Protein AF-A0A1V6NCQ8-F1 (afdb_monomer_lite)

Organism: Penicillium polonicum (NCBI:txid60169)

Sequence (179 aa):
MLSSLLRSLPQLGRRWKPLNFSNPNFVRIPEWHKIEEETLPDYIPSQYYPTRIAEVIKERYQVIVLAVVLYRLFLALDYLHTECYIAHTDIKADNIIFGIKDDSVFTDFEEYELQKPVLRKEVDADGRTIYISQELKIPKQVSSPILYDFGSAIHSDQYHSVFIQPQIYRVPEVILGVP

InterPro domains:
  IPR000719 Protein kinase domain [PS50011] (1-179)
  IPR008271 Serine/threonine-protein kinase, active site [PS00108] (86-98)
  IPR011009 Protein kinase-like domain superfamily [SSF56112] (22-178)
  IPR051175 Dual specificity CLK kinases [PTHR45646] (66-178)

Foldseek 3Di:
DPPVVVVPDDPPDDQDDFDDPPDPPDDDDDPPDDDPQSPDPPDDPVVDDPDDQRDDPPSHDRNVLVVLQVVQVVVVQCCCVPVVQKDLLEDDPVQKDWAAPACVQVVVVVVCCVVPNADWDQDDPVRDIDGDDDDTDDHPDTHRIDGDDSVVMDHNPDDDLDQTYDPVPGDVCSVVVHD

Radius of gyration: 22.54 Å; chains: 1; bounding box: 43×49×59 Å

Secondary structure (DSSP, 8-state):
--SSTTTTSPP----PPPP------PPPPPTTS--GGGGSTT--GGGS----TT-EETTTEEHHHHHHHHHHHHHHHHHHHHTS-EE----SGGGEEEEE--THHHHHHHHHHHHSPPPEEE-STT--EEEPP-PPPPPS-EEEEEE--GGG-EETT----S--S-GGG--HHHHHT--

Structure (mmCIF, N/CA/C/O backbone):
data_AF-A0A1V6NCQ8-F1
#
_entry.id   AF-A0A1V6NCQ8-F1
#
loop_
_atom_site.group_PDB
_atom_site.id
_atom_site.type_symbol
_atom_site.label_atom_id
_atom_site.label_alt_id
_atom_site.label_comp_id
_atom_site.label_asym_id
_atom_site.label_entity_id
_atom_site.label_seq_id
_atom_site.pdbx_PDB_ins_code
_atom_site.Cartn_x
_atom_site.Cartn_y
_atom_site.Cartn_z
_atom_site.occupancy
_atom_site.B_iso_or_equiv
_atom_site.auth_seq_id
_atom_site.auth_comp_id
_atom_site.auth_asym_id
_atom_site.auth_atom_id
_atom_site.pdbx_PDB_model_num
ATOM 1 N N . MET A 1 1 ? 11.321 -5.932 30.696 1.00 40.22 1 MET A N 1
ATOM 2 C CA . MET A 1 1 ? 11.123 -7.348 30.307 1.00 40.22 1 MET A CA 1
ATOM 3 C C . MET A 1 1 ? 9.654 -7.753 30.093 1.00 40.22 1 MET A C 1
ATOM 5 O O . MET A 1 1 ? 9.426 -8.877 29.683 1.00 40.22 1 MET A O 1
ATOM 9 N N . LEU A 1 2 ? 8.662 -6.864 30.276 1.00 28.03 2 LEU A N 1
ATOM 10 C CA . LEU A 1 2 ? 7.232 -7.176 30.066 1.00 28.03 2 LEU A CA 1
ATOM 11 C C . LEU A 1 2 ? 6.676 -6.777 28.679 1.00 28.03 2 LEU A C 1
ATOM 13 O O . LEU A 1 2 ? 5.537 -7.096 28.367 1.00 28.03 2 LEU A O 1
ATOM 17 N N . SER A 1 3 ? 7.464 -6.121 27.820 1.00 31.88 3 SER A N 1
ATOM 18 C CA . SER A 1 3 ? 7.023 -5.650 26.494 1.00 31.88 3 SER A CA 1
ATOM 19 C C . SER A 1 3 ? 7.054 -6.717 25.387 1.00 31.88 3 SER A C 1
ATOM 21 O O . SER A 1 3 ? 6.561 -6.470 24.286 1.00 31.88 3 SER A O 1
ATOM 23 N N . SER A 1 4 ? 7.624 -7.899 25.646 1.00 35.97 4 SER A N 1
ATOM 24 C CA . SER A 1 4 ? 7.693 -9.007 24.679 1.00 35.97 4 SER A CA 1
ATOM 25 C C . SER A 1 4 ? 6.508 -9.976 24.769 1.00 35.97 4 SER A C 1
ATOM 27 O O . SER A 1 4 ? 6.188 -10.625 23.778 1.00 35.97 4 SER A O 1
ATOM 29 N N . LEU A 1 5 ? 5.823 -10.044 25.916 1.00 34.59 5 LEU A N 1
ATOM 30 C CA . LEU A 1 5 ? 4.759 -11.024 26.183 1.00 34.59 5 LEU A CA 1
ATOM 31 C C . LEU A 1 5 ? 3.410 -10.689 25.526 1.00 34.59 5 LEU A C 1
ATOM 33 O O . LEU A 1 5 ? 2.569 -11.569 25.386 1.00 34.59 5 LEU A O 1
ATOM 37 N N . LEU A 1 6 ? 3.205 -9.448 25.074 1.00 34.81 6 LEU A N 1
ATOM 38 C CA . LEU A 1 6 ? 1.967 -9.042 24.393 1.00 34.81 6 LEU A CA 1
ATOM 39 C C . LEU A 1 6 ? 2.023 -9.208 22.865 1.00 34.81 6 LEU A C 1
ATOM 41 O O . LEU A 1 6 ? 0.985 -9.172 22.216 1.00 34.81 6 LEU A O 1
ATOM 45 N N . ARG A 1 7 ? 3.200 -9.477 22.275 1.00 40.06 7 ARG A N 1
ATOM 46 C CA . ARG A 1 7 ? 3.313 -9.792 20.832 1.00 40.06 7 ARG A CA 1
ATOM 47 C C . ARG A 1 7 ? 2.983 -11.248 20.495 1.00 40.06 7 ARG A C 1
ATOM 49 O O . ARG A 1 7 ? 2.919 -11.584 19.317 1.00 40.06 7 ARG A O 1
ATOM 56 N N . SER A 1 8 ? 2.811 -12.111 21.499 1.00 35.81 8 SER A N 1
ATOM 57 C CA . SER A 1 8 ? 2.560 -13.547 21.314 1.00 35.81 8 SER A CA 1
ATOM 58 C C . SER A 1 8 ? 1.097 -13.956 21.486 1.00 35.8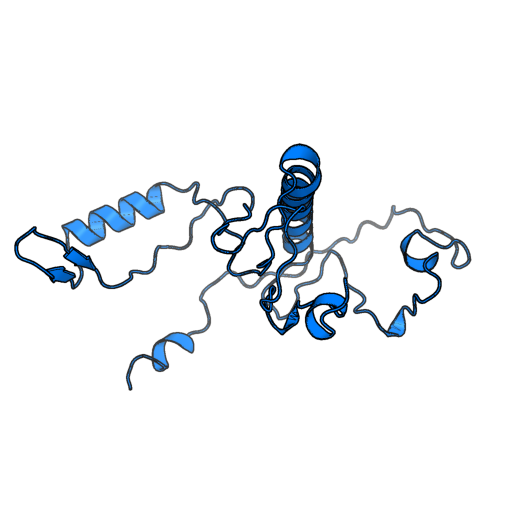1 8 SER A C 1
ATOM 60 O O . SER A 1 8 ? 0.800 -15.148 21.445 1.00 35.81 8 SER A O 1
ATOM 62 N N . LEU A 1 9 ? 0.175 -13.009 21.677 1.00 33.59 9 LEU A N 1
ATOM 63 C CA . LEU A 1 9 ? -1.246 -13.328 21.594 1.00 33.59 9 LEU A CA 1
ATOM 64 C C . LEU A 1 9 ? -1.602 -13.552 20.117 1.00 33.59 9 LEU A C 1
ATOM 66 O O . LEU A 1 9 ? -1.278 -12.698 19.286 1.00 33.59 9 LEU A O 1
ATOM 70 N N . PRO A 1 10 ? -2.238 -14.682 19.752 1.00 40.09 10 PRO A N 1
ATOM 71 C CA . PRO A 1 10 ? -2.762 -14.840 18.407 1.00 40.09 10 PRO A CA 1
ATOM 72 C C . PRO A 1 10 ? -3.736 -13.688 18.186 1.00 40.09 10 PRO A C 1
ATOM 74 O O . PRO A 1 10 ? -4.684 -13.524 18.956 1.00 40.09 10 PRO A O 1
ATOM 77 N N . GLN A 1 11 ? -3.461 -12.856 17.178 1.00 50.59 11 GLN A N 1
ATOM 78 C CA . GLN A 1 11 ? -4.374 -11.795 16.789 1.00 50.59 11 GLN A CA 1
ATOM 79 C C . GLN A 1 11 ? -5.753 -12.430 16.639 1.00 50.59 11 GLN A C 1
ATOM 81 O O . GLN A 1 11 ? -5.946 -13.317 15.806 1.00 50.59 11 GLN A O 1
ATOM 86 N N . LEU A 1 12 ? -6.700 -11.991 17.464 1.00 42.88 12 LEU A N 1
ATOM 87 C CA . LEU A 1 12 ? -8.108 -12.383 17.422 1.00 42.88 12 LEU A CA 1
ATOM 88 C C . LEU A 1 12 ? -8.782 -11.728 16.197 1.00 42.88 12 LEU A C 1
ATOM 90 O O . LEU A 1 12 ? -9.866 -11.162 16.267 1.00 42.88 12 LEU A O 1
ATOM 94 N N . GLY A 1 13 ? -8.084 -11.749 15.062 1.00 51.81 13 GLY A N 1
ATOM 95 C CA . GLY A 1 13 ? -8.548 -11.317 13.763 1.00 51.81 13 GLY A CA 1
ATOM 96 C C . GLY A 1 13 ? -9.271 -12.463 13.072 1.00 51.81 13 GLY A C 1
ATOM 97 O O . GLY A 1 13 ? -8.993 -13.643 13.299 1.00 51.81 13 GLY A O 1
ATOM 98 N N . ARG A 1 14 ? -10.224 -12.116 12.204 1.00 55.59 14 ARG A N 1
ATOM 99 C CA . ARG A 1 14 ? -10.866 -13.076 11.301 1.00 55.59 14 ARG A CA 1
ATOM 100 C C . ARG A 1 14 ? -9.791 -13.929 10.616 1.00 55.59 14 ARG A C 1
ATOM 102 O O . ARG A 1 14 ? -8.985 -13.397 9.859 1.00 55.59 14 ARG A O 1
ATOM 109 N N . ARG A 1 15 ? -9.816 -15.253 10.816 1.00 63.31 15 ARG A N 1
ATOM 110 C CA . ARG A 1 15 ? -9.104 -16.176 9.919 1.00 63.31 15 ARG A CA 1
ATOM 111 C C . ARG A 1 15 ? -9.725 -16.039 8.536 1.00 63.31 15 ARG A C 1
ATOM 113 O O . ARG A 1 15 ? -10.887 -16.407 8.343 1.00 63.31 15 ARG A O 1
ATOM 120 N N . TRP A 1 16 ? -8.961 -15.502 7.592 1.00 65.94 16 TRP A N 1
ATOM 121 C CA . TRP A 1 16 ? -9.355 -15.478 6.191 1.00 65.94 16 TRP A CA 1
ATOM 122 C C . TRP A 1 16 ? -9.517 -16.919 5.711 1.00 65.94 16 TRP A C 1
ATOM 124 O O . TRP A 1 16 ? -8.603 -17.736 5.825 1.00 65.94 16 TRP A O 1
ATOM 134 N N . LYS A 1 17 ? -10.710 -17.248 5.216 1.00 76.31 17 LYS A N 1
ATOM 135 C CA . LYS A 1 17 ? -10.957 -18.521 4.539 1.00 76.31 17 LYS A CA 1
ATOM 136 C C . LYS A 1 17 ? -10.650 -18.321 3.053 1.00 76.31 17 LYS A C 1
ATOM 138 O O . LYS A 1 17 ? -11.075 -17.294 2.519 1.00 76.31 17 LYS A O 1
ATOM 143 N N . PRO A 1 18 ? -9.955 -19.261 2.385 1.00 77.00 18 PRO A N 1
ATOM 144 C CA . PRO A 1 18 ? -9.783 -19.209 0.938 1.00 77.00 18 PRO A CA 1
ATOM 145 C C . PRO A 1 18 ? -11.132 -19.024 0.242 1.00 77.00 18 PRO A C 1
ATOM 147 O O . PRO A 1 18 ? -12.116 -19.673 0.612 1.00 77.00 18 PRO A O 1
ATOM 150 N N . LEU A 1 19 ? -11.191 -18.130 -0.746 1.00 77.75 19 LEU A N 1
ATOM 151 C CA . LEU A 1 19 ? -12.400 -17.994 -1.556 1.00 77.75 19 LEU A CA 1
ATOM 152 C C . LEU A 1 19 ? -12.527 -19.190 -2.488 1.00 77.75 19 LEU A C 1
ATOM 154 O O . LEU A 1 19 ? -11.536 -19.748 -2.943 1.00 77.75 19 LEU A O 1
ATOM 158 N N . ASN A 1 20 ? -13.758 -19.571 -2.806 1.00 79.38 20 ASN A N 1
ATOM 159 C CA . ASN A 1 20 ? -13.999 -20.607 -3.794 1.00 79.38 20 ASN A CA 1
ATOM 160 C C . ASN A 1 20 ? -14.414 -19.978 -5.131 1.00 79.38 20 ASN A C 1
ATOM 162 O O . ASN A 1 20 ? -15.564 -19.579 -5.297 1.00 79.38 20 ASN A O 1
ATOM 166 N N . PHE A 1 21 ? -13.492 -19.920 -6.094 1.00 72.56 21 PHE A N 1
ATOM 167 C CA . PHE A 1 21 ? -13.777 -19.505 -7.472 1.00 72.56 21 PHE A CA 1
ATOM 168 C C . PHE A 1 21 ? -14.064 -20.728 -8.357 1.00 72.56 21 PHE A C 1
ATOM 170 O O . PHE A 1 21 ? -13.319 -21.034 -9.280 1.00 72.56 21 PHE A O 1
ATOM 177 N N . SER A 1 22 ? -15.150 -21.449 -8.068 1.00 72.69 22 SER A N 1
ATOM 178 C CA . SER A 1 22 ? -15.554 -22.668 -8.797 1.00 72.69 22 SER A CA 1
ATOM 179 C C . SER A 1 22 ? -16.253 -22.409 -10.140 1.00 72.69 22 SER A C 1
ATOM 181 O O . SER A 1 22 ? -16.948 -23.294 -10.623 1.00 72.69 22 SER A O 1
ATOM 183 N N . ASN A 1 23 ? -16.140 -21.225 -10.752 1.00 78.44 23 ASN A N 1
ATOM 184 C CA . ASN A 1 23 ? -16.839 -20.959 -12.013 1.00 78.44 23 ASN A CA 1
ATOM 185 C C . ASN A 1 23 ? -16.183 -21.763 -13.154 1.00 78.44 23 ASN A C 1
ATOM 187 O O . ASN A 1 23 ? -15.054 -21.440 -13.516 1.00 78.44 23 ASN A O 1
ATOM 191 N N . PRO A 1 24 ? -16.847 -22.780 -13.740 1.00 79.50 24 PRO A N 1
ATOM 192 C CA . PRO A 1 24 ? -16.253 -23.584 -14.805 1.00 79.50 24 PRO A CA 1
ATOM 193 C C . PRO A 1 24 ? -16.279 -22.875 -16.170 1.00 79.50 24 PRO A C 1
ATOM 195 O O . PRO A 1 24 ? -15.602 -23.319 -17.093 1.00 79.50 24 PRO A O 1
ATOM 198 N N . ASN A 1 25 ? -17.028 -21.774 -16.303 1.00 86.62 25 ASN A N 1
ATOM 199 C CA . ASN A 1 25 ? -17.250 -21.049 -17.556 1.00 86.62 25 ASN A CA 1
ATOM 200 C C . ASN A 1 25 ? -16.144 -20.019 -17.842 1.00 86.62 25 ASN A C 1
ATOM 202 O O . ASN A 1 25 ? -16.434 -18.865 -18.157 1.00 86.62 25 ASN A O 1
ATOM 206 N N . PHE A 1 26 ? -14.877 -20.407 -17.703 1.00 84.00 26 PHE A N 1
ATOM 207 C CA . PHE A 1 26 ? -13.744 -19.564 -18.087 1.00 84.00 26 PHE A CA 1
ATOM 208 C C . PHE A 1 26 ? -13.156 -20.014 -19.425 1.00 84.00 26 PHE A C 1
ATOM 210 O O . PHE A 1 26 ? -13.153 -21.199 -19.764 1.00 84.00 26 PHE A O 1
ATOM 217 N N . VAL A 1 27 ? -12.645 -19.050 -20.188 1.00 88.38 27 VAL A N 1
ATOM 218 C CA . VAL A 1 27 ? -11.970 -19.318 -21.459 1.00 88.38 27 VAL A CA 1
ATOM 219 C C . VAL A 1 27 ? -10.609 -19.944 -21.170 1.00 88.38 27 VAL A C 1
ATOM 221 O O . VAL A 1 27 ? -9.828 -19.413 -20.383 1.00 88.38 27 VAL A O 1
ATOM 224 N N . ARG A 1 28 ? -10.323 -21.080 -21.808 1.00 88.12 28 ARG A N 1
ATOM 225 C CA . ARG A 1 28 ? -9.004 -21.719 -21.775 1.00 88.12 28 ARG A CA 1
ATOM 226 C C . ARG A 1 28 ? -8.245 -21.317 -23.027 1.00 88.12 28 ARG A C 1
ATOM 228 O O . ARG A 1 28 ? -8.723 -21.563 -24.132 1.00 88.12 28 ARG A O 1
ATOM 235 N N . ILE A 1 29 ? -7.080 -20.716 -22.842 1.00 90.75 29 ILE A N 1
ATOM 236 C CA . ILE A 1 29 ? -6.131 -20.485 -23.928 1.00 90.75 29 ILE A CA 1
ATOM 237 C C . ILE A 1 29 ? -5.255 -21.736 -24.123 1.00 90.75 29 ILE A C 1
ATOM 239 O O . ILE A 1 29 ? -5.007 -22.455 -23.150 1.00 90.75 29 ILE A O 1
ATOM 243 N N . PRO A 1 30 ? -4.827 -22.048 -25.358 1.00 92.44 30 PRO A N 1
ATOM 244 C CA . PRO A 1 30 ? -3.890 -23.141 -25.611 1.00 92.44 30 PRO A CA 1
ATOM 245 C C . PRO A 1 30 ? -2.525 -22.896 -24.954 1.00 92.44 30 PRO A C 1
ATOM 247 O O . PRO A 1 30 ? -2.088 -21.757 -24.872 1.00 92.44 30 PRO A O 1
ATOM 250 N N . GLU A 1 31 ? -1.810 -23.959 -24.578 1.00 87.94 31 GLU A N 1
ATOM 251 C CA . GLU A 1 31 ? -0.496 -23.882 -23.904 1.00 87.94 31 GLU A CA 1
ATOM 252 C C . GLU A 1 31 ? 0.582 -23.139 -24.712 1.00 87.94 31 GLU A C 1
ATOM 254 O O . GLU A 1 31 ? 1.451 -22.486 -24.154 1.00 87.94 31 GLU A O 1
ATOM 259 N N . TRP A 1 32 ? 0.516 -23.197 -26.044 1.00 88.94 32 TRP A N 1
ATOM 260 C CA . TRP A 1 32 ? 1.448 -22.476 -26.916 1.00 88.94 32 TRP A CA 1
ATOM 261 C C . TRP A 1 32 ? 1.162 -20.970 -26.995 1.00 88.94 32 TRP A C 1
ATOM 263 O O . TRP A 1 32 ? 1.979 -20.216 -27.528 1.00 88.94 32 TRP A O 1
ATOM 273 N N . HIS A 1 33 ? -0.007 -20.527 -26.527 1.00 93.00 33 HIS A N 1
ATOM 274 C CA . HIS A 1 33 ? -0.404 -19.131 -26.576 1.00 93.00 33 HIS A CA 1
ATOM 275 C C . HIS A 1 33 ? 0.175 -18.385 -25.376 1.00 93.00 33 HIS A C 1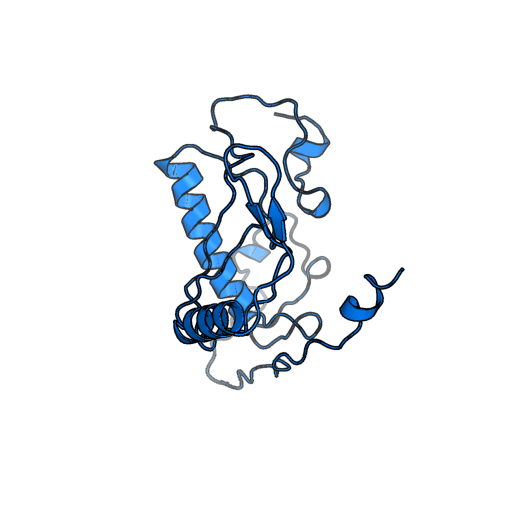
ATOM 277 O O . HIS A 1 33 ? -0.442 -18.328 -24.314 1.00 93.00 33 HIS A O 1
ATOM 283 N N . LYS A 1 34 ? 1.358 -17.802 -25.583 1.00 89.12 34 LYS A N 1
ATOM 284 C CA . LYS A 1 34 ? 2.039 -17.002 -24.568 1.00 89.12 34 LYS A CA 1
ATOM 285 C C . LYS A 1 34 ? 1.224 -15.774 -24.176 1.00 89.12 34 LYS A C 1
ATOM 287 O O . LYS A 1 34 ? 0.790 -15.018 -25.047 1.00 89.12 34 LYS A O 1
ATOM 292 N N . ILE A 1 35 ? 1.074 -15.554 -22.875 1.00 90.00 35 ILE A N 1
ATOM 293 C CA . ILE A 1 35 ? 0.536 -14.305 -22.314 1.00 90.00 35 ILE A CA 1
ATOM 294 C C . ILE A 1 35 ? 1.659 -13.301 -22.029 1.00 90.00 35 ILE A C 1
ATOM 296 O O . ILE A 1 35 ? 2.830 -13.654 -22.105 1.00 90.00 35 ILE A O 1
ATOM 300 N N . GLU A 1 36 ? 1.303 -12.059 -21.693 1.00 89.12 36 GLU A N 1
ATOM 301 C CA . GLU A 1 36 ? 2.233 -10.933 -21.494 1.00 89.12 36 GLU A CA 1
ATOM 302 C C . GLU A 1 36 ? 3.506 -11.310 -20.713 1.00 89.12 36 GLU A C 1
ATOM 304 O O . GLU A 1 36 ? 4.608 -11.151 -21.232 1.00 89.12 36 GLU A O 1
ATOM 309 N N . GLU A 1 37 ? 3.376 -11.909 -19.526 1.00 85.56 37 GLU A N 1
ATOM 310 C CA . GLU A 1 37 ? 4.518 -12.316 -18.690 1.00 85.56 37 GLU A CA 1
ATOM 311 C C . GLU A 1 37 ? 5.423 -13.361 -19.377 1.00 85.56 37 GLU A C 1
ATOM 313 O O . GLU A 1 37 ? 6.647 -13.261 -19.335 1.00 85.56 37 GLU A O 1
ATOM 318 N N . GLU A 1 38 ? 4.838 -14.313 -20.108 1.00 89.06 38 GLU A N 1
ATOM 319 C CA . GLU A 1 38 ? 5.556 -15.376 -20.830 1.00 89.06 38 GLU A CA 1
ATOM 320 C C . GLU A 1 38 ? 6.265 -14.885 -22.105 1.00 89.06 38 GLU A C 1
ATOM 322 O O . GLU A 1 38 ? 7.020 -15.642 -22.741 1.00 89.06 38 GLU A O 1
ATOM 327 N N . THR A 1 39 ? 6.019 -13.632 -22.506 1.00 91.12 39 THR A N 1
ATOM 328 C CA . THR A 1 39 ? 6.752 -12.968 -23.594 1.00 91.12 39 THR A CA 1
ATOM 329 C C . THR A 1 39 ? 8.085 -12.374 -23.143 1.00 91.12 39 THR A C 1
ATOM 331 O O . THR A 1 39 ? 8.925 -12.082 -23.995 1.00 91.12 39 THR A O 1
ATOM 334 N N . LEU A 1 40 ? 8.316 -12.245 -21.831 1.00 90.62 40 LEU A N 1
ATOM 335 C CA . LEU A 1 40 ? 9.574 -11.731 -21.299 1.00 90.62 40 LEU A CA 1
ATOM 336 C C . LEU A 1 40 ? 10.717 -12.734 -21.556 1.00 90.62 40 LEU A C 1
ATOM 338 O O . LEU A 1 40 ? 10.553 -13.931 -21.301 1.00 90.62 40 LEU A O 1
ATOM 342 N N . PRO A 1 41 ? 11.883 -12.274 -22.052 1.00 88.88 41 PRO A N 1
ATOM 343 C CA . PRO A 1 41 ? 12.962 -13.152 -22.515 1.00 88.88 41 PRO A CA 1
ATOM 344 C C . PRO A 1 41 ? 13.551 -14.043 -21.413 1.00 88.88 41 PRO A C 1
ATOM 346 O O . PRO A 1 41 ? 13.930 -15.177 -21.697 1.00 88.88 41 PRO A O 1
ATOM 349 N N . ASP A 1 42 ? 13.562 -13.566 -20.167 1.00 89.50 42 ASP A N 1
ATOM 350 C CA . ASP A 1 42 ? 14.152 -14.263 -19.018 1.00 89.50 42 ASP A CA 1
ATOM 351 C C . ASP A 1 42 ? 13.100 -14.881 -18.078 1.00 89.50 42 ASP A C 1
ATOM 353 O O . ASP A 1 42 ? 13.416 -15.294 -16.961 1.00 89.50 42 ASP A O 1
ATOM 357 N N . TYR A 1 43 ? 11.833 -14.950 -18.504 1.00 88.69 43 TYR A N 1
ATOM 358 C CA . TYR A 1 43 ? 10.776 -15.511 -17.669 1.00 88.69 43 TYR A CA 1
ATOM 359 C C . TYR A 1 43 ? 10.884 -17.032 -17.555 1.00 88.69 43 TYR A C 1
ATOM 361 O O . TYR A 1 43 ? 10.706 -17.774 -18.524 1.00 88.69 43 TYR A O 1
ATOM 369 N N . ILE A 1 44 ? 11.126 -17.506 -16.333 1.00 90.44 44 ILE A N 1
ATOM 370 C CA . ILE A 1 44 ? 11.150 -18.926 -15.990 1.00 90.44 44 ILE A CA 1
ATOM 371 C C . ILE A 1 44 ? 10.052 -19.176 -14.945 1.00 90.44 44 ILE A C 1
ATOM 373 O O . ILE A 1 44 ? 10.276 -18.878 -13.771 1.00 90.44 44 ILE A O 1
ATOM 377 N N . PRO A 1 45 ? 8.892 -19.767 -15.311 1.00 87.75 45 PRO A N 1
ATOM 378 C CA . PRO A 1 45 ? 7.745 -19.920 -14.407 1.00 87.75 45 PRO A CA 1
ATOM 379 C C . PRO A 1 45 ? 8.090 -20.580 -13.066 1.00 87.75 45 PRO A C 1
ATOM 381 O O . PRO A 1 45 ? 7.552 -20.216 -12.025 1.00 87.75 45 PRO A O 1
ATOM 384 N N . SER A 1 46 ? 9.031 -21.531 -13.068 1.00 90.00 46 SER A N 1
ATOM 385 C CA . SER A 1 46 ? 9.461 -22.251 -11.864 1.00 90.00 46 SER A CA 1
ATOM 386 C C . SER A 1 46 ? 10.241 -21.397 -10.859 1.00 90.00 46 SER A C 1
ATOM 388 O O . SER A 1 46 ? 10.493 -21.862 -9.750 1.00 90.00 46 SER A O 1
ATOM 390 N N . GLN A 1 47 ? 10.661 -20.186 -11.231 1.00 90.94 47 GLN A N 1
ATOM 391 C CA . GLN A 1 47 ? 11.305 -19.231 -10.325 1.00 90.94 47 GLN A CA 1
ATOM 392 C C . GLN A 1 47 ? 10.294 -18.354 -9.576 1.00 90.94 47 GLN A C 1
ATOM 394 O O . GLN A 1 47 ? 10.663 -17.698 -8.602 1.00 90.94 47 GLN A O 1
ATOM 399 N N . TYR A 1 48 ? 9.024 -18.364 -9.989 1.00 85.94 48 TYR 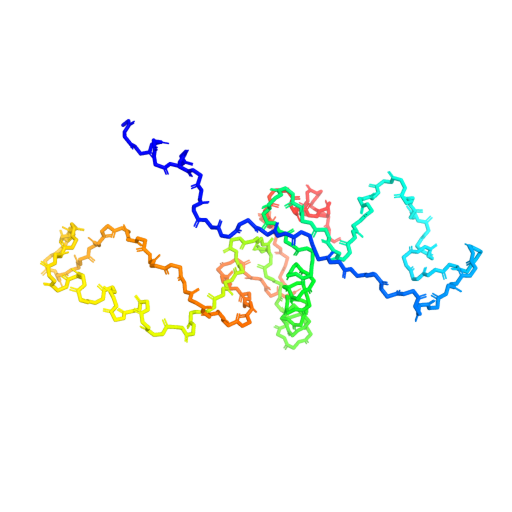A N 1
ATOM 400 C CA . TYR A 1 48 ? 7.975 -17.526 -9.420 1.00 85.94 48 TYR A CA 1
ATOM 401 C C . TYR A 1 48 ? 6.992 -18.345 -8.585 1.00 85.94 48 TYR A C 1
ATOM 403 O O . TYR A 1 48 ? 6.769 -19.537 -8.798 1.00 85.94 48 TYR A O 1
ATOM 411 N N . TYR A 1 49 ? 6.383 -17.685 -7.602 1.00 86.12 49 TYR A N 1
ATOM 412 C CA . TYR A 1 49 ? 5.336 -18.289 -6.790 1.00 86.12 49 TYR A CA 1
ATOM 413 C C . TYR A 1 49 ? 4.003 -18.319 -7.568 1.00 86.12 49 TYR A C 1
ATOM 415 O O . TYR A 1 49 ? 3.516 -17.250 -7.949 1.00 86.12 49 TYR A O 1
ATOM 423 N N . PRO A 1 50 ? 3.371 -19.493 -7.784 1.00 87.75 50 PRO A N 1
ATOM 424 C CA . PRO A 1 50 ? 2.156 -19.621 -8.591 1.00 87.75 50 PRO A CA 1
ATOM 425 C C . PRO A 1 50 ? 0.907 -19.183 -7.809 1.00 87.75 50 PRO A C 1
ATOM 427 O O . PRO A 1 50 ? 0.085 -20.001 -7.383 1.00 87.75 50 PRO A O 1
ATOM 430 N N . THR A 1 51 ? 0.783 -17.873 -7.610 1.00 86.19 51 THR A N 1
ATOM 431 C CA . THR A 1 51 ? -0.286 -17.228 -6.840 1.00 86.19 51 THR A CA 1
ATOM 432 C C . THR A 1 51 ? -1.669 -17.565 -7.403 1.00 86.19 51 THR A C 1
ATOM 434 O O . THR A 1 51 ? -1.932 -17.373 -8.590 1.00 86.19 51 THR A O 1
ATOM 437 N N . ARG A 1 52 ? -2.605 -18.003 -6.550 1.00 86.25 52 ARG A N 1
ATOM 438 C CA . ARG A 1 52 ? -4.018 -18.197 -6.943 1.00 86.25 52 ARG A CA 1
ATOM 439 C C . ARG A 1 52 ? -4.892 -17.080 -6.379 1.00 86.25 52 ARG A C 1
ATOM 441 O O . ARG A 1 52 ? -4.783 -16.744 -5.208 1.00 86.25 52 ARG A O 1
ATOM 448 N N . ILE A 1 53 ? -5.849 -16.567 -7.157 1.00 83.12 53 ILE A N 1
ATOM 449 C CA . ILE A 1 53 ? -6.753 -15.468 -6.731 1.00 83.12 53 ILE A CA 1
ATOM 450 C C . ILE A 1 53 ? -7.491 -15.789 -5.408 1.00 83.12 53 ILE A C 1
ATOM 452 O O . ILE A 1 53 ? -7.740 -14.910 -4.583 1.00 83.12 53 ILE A O 1
ATOM 456 N N . ALA A 1 54 ? -7.824 -17.063 -5.190 1.00 83.38 54 ALA A N 1
ATOM 457 C CA . ALA A 1 54 ? -8.492 -17.582 -3.990 1.00 83.38 54 ALA A CA 1
ATOM 458 C C . ALA A 1 54 ? -7.592 -17.755 -2.758 1.00 83.38 54 ALA A C 1
ATOM 460 O O . ALA A 1 54 ? -8.093 -18.049 -1.670 1.00 83.38 54 ALA A O 1
ATOM 461 N N . GLU A 1 55 ? -6.281 -17.659 -2.929 1.00 88.56 55 GLU A N 1
ATOM 462 C CA . GLU A 1 55 ? -5.309 -18.072 -1.933 1.00 88.56 55 GLU A CA 1
ATOM 463 C C . GLU A 1 55 ? -5.230 -17.101 -0.751 1.00 88.56 55 GLU A C 1
ATOM 465 O O . GLU A 1 55 ? -5.457 -15.893 -0.878 1.00 88.56 55 GLU A O 1
ATOM 470 N N . VAL A 1 56 ? -4.877 -17.651 0.412 1.00 87.38 56 VAL A N 1
ATOM 471 C CA . VAL A 1 56 ? -4.497 -16.886 1.597 1.00 87.38 56 VAL A CA 1
ATOM 472 C C . VAL A 1 56 ? -3.026 -17.164 1.897 1.00 87.38 56 VAL A C 1
ATOM 474 O O . VAL A 1 56 ? -2.670 -18.242 2.371 1.00 87.38 56 VAL A O 1
ATOM 477 N N . ILE A 1 57 ? -2.173 -16.173 1.658 1.00 85.12 57 ILE A N 1
ATOM 478 C CA . ILE A 1 57 ? -0.733 -16.252 1.895 1.00 85.12 57 ILE A CA 1
ATOM 479 C C . ILE A 1 57 ? -0.463 -16.129 3.399 1.00 85.12 57 ILE A C 1
ATOM 481 O O . ILE A 1 57 ? -0.923 -15.189 4.060 1.00 85.12 57 ILE A O 1
ATOM 485 N N . LYS A 1 58 ? 0.308 -17.082 3.943 1.00 82.81 58 LYS A N 1
ATOM 486 C CA . LYS A 1 58 ? 0.718 -17.148 5.362 1.00 82.81 58 LYS A CA 1
ATOM 487 C C . LYS A 1 58 ? -0.447 -17.026 6.357 1.00 82.81 58 LYS A C 1
ATOM 489 O O . LYS A 1 58 ? -0.260 -16.476 7.437 1.00 82.81 58 LYS A O 1
ATOM 494 N N . GLU A 1 59 ? -1.646 -17.479 5.980 1.00 80.31 59 GLU A N 1
ATOM 495 C CA . GLU A 1 59 ? -2.886 -17.358 6.774 1.00 80.31 59 GLU A CA 1
ATOM 496 C C . GLU A 1 59 ? -3.313 -15.911 7.099 1.00 80.31 59 GLU A C 1
ATOM 498 O O . GLU A 1 59 ? -4.225 -15.690 7.897 1.00 80.31 59 GLU A O 1
ATOM 503 N N . ARG A 1 60 ? -2.670 -14.915 6.478 1.00 75.88 60 ARG A N 1
ATOM 504 C CA . ARG A 1 60 ? -2.844 -13.494 6.808 1.00 75.88 60 ARG A CA 1
ATOM 505 C C . ARG A 1 60 ? -3.403 -12.679 5.658 1.00 75.88 60 ARG A C 1
ATOM 507 O O . ARG A 1 60 ? -4.249 -11.822 5.889 1.00 75.88 60 ARG A O 1
ATOM 514 N N . TYR A 1 61 ? -2.935 -12.931 4.438 1.00 79.25 61 TYR A N 1
ATOM 515 C CA . TYR A 1 61 ? -3.201 -12.054 3.302 1.00 79.25 61 TYR A CA 1
ATOM 516 C C . TYR A 1 61 ? -3.953 -12.797 2.222 1.00 79.25 61 TYR A C 1
ATOM 518 O O . TYR A 1 61 ? -3.414 -13.687 1.570 1.00 79.25 61 TYR A O 1
ATOM 526 N N . GLN A 1 62 ? -5.204 -12.417 2.017 1.00 85.94 62 GLN A N 1
ATOM 527 C CA . GLN A 1 62 ? -5.954 -12.926 0.889 1.00 85.94 62 GLN A CA 1
ATOM 528 C C . GLN A 1 62 ? -5.481 -12.241 -0.399 1.00 85.94 62 GLN A C 1
ATOM 530 O O . GLN A 1 62 ? -5.441 -11.011 -0.463 1.00 85.94 62 GLN A O 1
ATOM 535 N N . VAL A 1 63 ? -5.155 -13.021 -1.432 1.00 86.62 63 VAL A N 1
ATOM 536 C CA . VAL A 1 63 ? -4.572 -12.511 -2.689 1.00 86.62 63 VAL A CA 1
ATOM 537 C C . VAL A 1 63 ? -5.432 -11.426 -3.334 1.00 86.62 63 VAL A C 1
ATOM 539 O O . VAL A 1 63 ? -4.904 -10.437 -3.829 1.00 86.62 63 VAL A O 1
ATOM 542 N N . ILE A 1 64 ? -6.760 -11.545 -3.273 1.00 85.88 64 ILE A N 1
ATOM 543 C CA . ILE A 1 64 ? -7.651 -10.517 -3.828 1.00 85.88 64 ILE A CA 1
ATOM 544 C C . ILE A 1 64 ? -7.504 -9.154 -3.137 1.00 85.88 64 ILE A C 1
ATOM 546 O O . ILE A 1 64 ? -7.606 -8.118 -3.788 1.00 85.88 64 ILE A O 1
ATOM 550 N N . VAL A 1 65 ? -7.228 -9.139 -1.829 1.00 85.75 65 VAL A N 1
ATOM 551 C CA . VAL A 1 65 ? -6.987 -7.896 -1.084 1.00 85.75 65 VAL A CA 1
ATOM 552 C C . VAL A 1 65 ? -5.663 -7.290 -1.532 1.00 85.75 65 VAL A C 1
ATOM 554 O O . VAL A 1 65 ? -5.602 -6.091 -1.791 1.00 85.75 65 VAL A O 1
ATOM 557 N N . LEU A 1 66 ? -4.630 -8.121 -1.701 1.00 88.44 66 LEU A N 1
ATOM 558 C CA . LEU A 1 66 ? -3.340 -7.682 -2.228 1.00 88.44 66 LEU A CA 1
ATOM 559 C C . LEU A 1 66 ? -3.482 -7.075 -3.632 1.00 88.44 66 LEU A C 1
ATOM 561 O O . LEU A 1 66 ? -2.926 -6.012 -3.882 1.00 88.44 66 LEU A O 1
ATOM 565 N N . ALA A 1 67 ? -4.280 -7.685 -4.512 1.00 88.94 67 ALA A N 1
ATOM 566 C CA . ALA A 1 67 ? -4.534 -7.159 -5.853 1.00 88.94 67 ALA A CA 1
ATOM 567 C C . ALA A 1 67 ? -5.168 -5.755 -5.821 1.00 88.94 67 ALA A C 1
ATOM 569 O O . ALA A 1 67 ? -4.732 -4.861 -6.543 1.00 88.94 67 ALA A O 1
ATOM 570 N N . VAL A 1 68 ? -6.151 -5.526 -4.941 1.00 90.12 68 VAL A N 1
ATOM 571 C CA . VAL A 1 68 ? -6.770 -4.198 -4.764 1.00 90.12 68 VAL A CA 1
ATOM 572 C C . VAL A 1 68 ? -5.765 -3.175 -4.228 1.00 90.12 68 VAL A C 1
ATOM 574 O O . VAL A 1 68 ? -5.768 -2.025 -4.671 1.00 90.12 68 VAL A O 1
ATOM 577 N N . VAL A 1 69 ? -4.901 -3.580 -3.292 1.00 92.50 69 VAL A N 1
ATOM 578 C CA . VAL A 1 69 ? -3.841 -2.717 -2.746 1.00 92.50 69 VAL A CA 1
ATOM 579 C C . VAL A 1 69 ? -2.838 -2.332 -3.825 1.00 92.50 69 VAL A C 1
ATOM 581 O O . VAL A 1 69 ? -2.565 -1.146 -3.988 1.00 92.50 69 VAL A O 1
ATOM 584 N N . LEU A 1 70 ? -2.344 -3.303 -4.594 1.00 93.38 70 LEU A N 1
ATOM 585 C CA . LEU A 1 70 ? -1.388 -3.065 -5.675 1.00 93.38 70 LEU A CA 1
ATOM 586 C C . LEU A 1 70 ? -1.973 -2.158 -6.757 1.00 93.38 70 LEU A C 1
ATOM 588 O O . LEU A 1 70 ? -1.313 -1.214 -7.169 1.00 93.38 70 LEU A O 1
ATOM 592 N N . T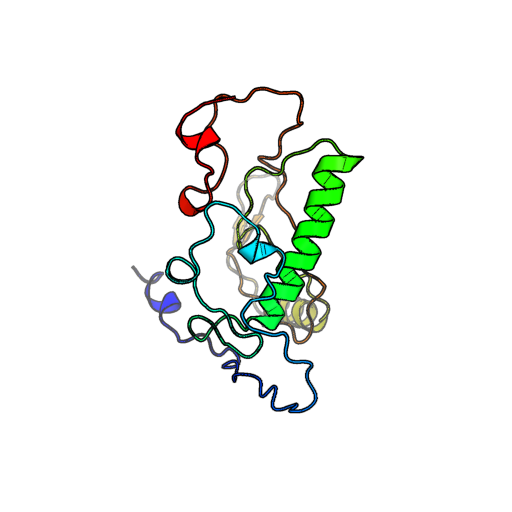YR A 1 71 ? -3.232 -2.366 -7.148 1.00 94.50 71 TYR A N 1
ATOM 593 C CA . TYR A 1 71 ? -3.903 -1.493 -8.113 1.00 94.50 71 TYR A CA 1
ATOM 594 C C . TYR A 1 71 ? -3.933 -0.028 -7.650 1.00 94.50 71 TYR A C 1
ATOM 596 O O . TYR A 1 71 ? -3.590 0.880 -8.405 1.00 94.50 71 TYR A O 1
ATOM 604 N N . ARG A 1 72 ? -4.309 0.223 -6.389 1.00 95.19 72 ARG A N 1
ATOM 605 C CA . ARG A 1 72 ? -4.325 1.583 -5.823 1.00 95.19 72 ARG A CA 1
ATOM 606 C C . ARG A 1 72 ? -2.925 2.173 -5.690 1.00 95.19 72 ARG A C 1
ATOM 608 O O . ARG A 1 72 ? -2.757 3.361 -5.942 1.00 95.19 72 ARG A O 1
ATOM 615 N N . LEU A 1 73 ? -1.946 1.352 -5.316 1.00 96.00 73 LEU A N 1
ATOM 616 C CA . LEU A 1 73 ? -0.550 1.761 -5.233 1.00 96.00 73 LEU A CA 1
ATOM 617 C C . LEU A 1 73 ? -0.016 2.166 -6.610 1.00 96.00 73 LEU A C 1
ATOM 619 O O . LEU A 1 73 ? 0.578 3.229 -6.724 1.00 96.00 73 LEU A O 1
ATOM 623 N N . PHE A 1 74 ? -0.273 1.381 -7.657 1.00 96.31 74 PHE A N 1
ATOM 624 C CA . PHE A 1 74 ? 0.169 1.711 -9.012 1.00 96.31 74 PHE A CA 1
ATOM 625 C C . PHE A 1 74 ? -0.469 2.990 -9.542 1.00 96.31 74 PHE A C 1
ATOM 627 O O . PHE A 1 74 ? 0.240 3.791 -10.131 1.00 96.31 74 PHE A O 1
ATOM 634 N N . LEU A 1 75 ? -1.749 3.246 -9.254 1.00 96.62 75 LEU A N 1
ATOM 635 C CA . LEU A 1 75 ? -2.365 4.537 -9.585 1.00 96.62 75 LEU A CA 1
ATOM 636 C C . LEU A 1 75 ? -1.689 5.713 -8.864 1.00 96.62 75 LEU A C 1
ATOM 638 O O . LEU A 1 75 ? -1.500 6.772 -9.454 1.00 96.62 75 LEU A O 1
ATOM 642 N N . ALA A 1 76 ? -1.328 5.542 -7.589 1.00 96.06 76 ALA A N 1
ATOM 643 C CA . ALA A 1 76 ? -0.622 6.579 -6.843 1.00 96.06 76 ALA A CA 1
ATOM 644 C C . ALA A 1 76 ? 0.793 6.812 -7.396 1.00 96.06 76 ALA A C 1
ATOM 646 O O . ALA A 1 76 ? 1.211 7.956 -7.536 1.00 96.06 76 ALA A O 1
ATOM 647 N N . LEU A 1 77 ? 1.517 5.741 -7.731 1.00 96.19 77 LEU A N 1
ATOM 648 C CA . LEU A 1 77 ? 2.860 5.827 -8.303 1.00 96.19 77 LEU A CA 1
ATOM 649 C C . LEU A 1 77 ? 2.851 6.415 -9.712 1.00 96.19 77 LEU A C 1
ATOM 651 O O . LEU A 1 77 ? 3.715 7.225 -10.014 1.00 96.19 77 LEU A O 1
ATOM 655 N N . ASP A 1 78 ? 1.875 6.054 -10.545 1.00 97.38 78 ASP A N 1
ATOM 656 C CA . ASP A 1 78 ? 1.698 6.642 -11.873 1.00 97.38 78 ASP A CA 1
ATOM 657 C C . ASP A 1 78 ? 1.513 8.159 -11.774 1.00 97.38 78 ASP A C 1
ATOM 659 O O . ASP A 1 78 ? 2.253 8.914 -12.394 1.00 97.38 78 ASP A O 1
ATOM 663 N N . TYR A 1 79 ? 0.627 8.622 -10.889 1.00 97.06 79 TYR A N 1
ATOM 664 C CA . TYR A 1 79 ? 0.466 10.054 -10.638 1.00 97.06 79 TYR A CA 1
ATOM 665 C C . TYR A 1 79 ? 1.761 10.716 -10.134 1.00 97.06 79 TYR A C 1
ATOM 667 O O . TYR A 1 79 ? 2.144 11.784 -10.614 1.00 97.06 79 TYR A O 1
ATOM 675 N N . LEU A 1 80 ? 2.458 10.093 -9.177 1.00 96.38 80 LEU A N 1
ATOM 676 C CA . LEU A 1 80 ? 3.701 10.644 -8.628 1.00 96.38 80 LEU A CA 1
ATOM 677 C C . LEU A 1 80 ? 4.807 10.750 -9.680 1.00 96.38 80 LEU A C 1
ATOM 679 O O . LEU A 1 80 ? 5.480 11.776 -9.749 1.00 96.38 80 LEU A O 1
ATOM 683 N N . HIS A 1 81 ? 4.987 9.719 -10.500 1.00 95.44 81 HIS A N 1
ATOM 684 C CA . HIS A 1 81 ? 6.037 9.686 -11.510 1.00 95.44 81 HIS A CA 1
ATOM 685 C C . HIS A 1 81 ? 5.701 10.563 -12.722 1.00 95.44 81 HIS A C 1
ATOM 687 O O . HIS A 1 81 ? 6.584 11.261 -13.213 1.00 95.44 81 HIS A O 1
ATOM 693 N N . THR A 1 82 ? 4.448 10.556 -13.182 1.00 96.25 82 THR A N 1
ATOM 694 C CA . THR A 1 82 ? 4.030 11.218 -14.427 1.00 96.25 82 THR A CA 1
ATOM 695 C C . THR A 1 82 ? 3.697 12.696 -14.222 1.00 96.25 82 THR A C 1
ATOM 697 O O . THR A 1 82 ? 4.154 13.539 -14.990 1.00 96.25 82 THR A O 1
ATOM 700 N N . GLU A 1 83 ? 2.930 13.034 -13.183 1.00 97.06 83 GLU A N 1
ATOM 701 C CA . GLU A 1 83 ? 2.444 14.407 -12.969 1.00 97.06 83 GLU A CA 1
ATOM 702 C C . GLU A 1 83 ? 3.340 15.197 -12.011 1.00 97.06 83 GLU A C 1
ATOM 704 O O . GLU A 1 83 ? 3.504 16.408 -12.158 1.00 97.06 83 GLU A O 1
ATOM 709 N N . CYS A 1 84 ? 3.912 14.523 -11.009 1.00 95.38 84 CYS A N 1
ATOM 710 C CA . CYS A 1 84 ? 4.676 15.183 -9.948 1.00 95.38 84 CYS A CA 1
ATOM 711 C C . CYS A 1 84 ? 6.193 15.063 -10.107 1.00 95.38 84 CYS A C 1
ATOM 713 O O . CYS A 1 84 ? 6.904 15.778 -9.407 1.00 95.38 84 CYS A O 1
ATOM 715 N N . TYR A 1 85 ? 6.684 14.175 -10.978 1.00 95.06 85 TYR A N 1
ATOM 716 C CA . TYR A 1 85 ? 8.113 13.882 -11.136 1.00 95.06 85 TYR A CA 1
ATOM 717 C C . TYR A 1 85 ? 8.796 13.496 -9.809 1.00 95.06 85 TYR A C 1
ATOM 719 O O . TYR A 1 85 ? 9.943 13.852 -9.546 1.00 95.06 85 TYR A O 1
ATOM 727 N N . ILE A 1 86 ? 8.083 12.767 -8.944 1.00 94.19 86 ILE A N 1
ATOM 728 C CA . ILE A 1 86 ? 8.544 12.360 -7.610 1.00 94.19 86 ILE A CA 1
ATOM 729 C C . ILE A 1 86 ? 8.640 10.841 -7.523 1.00 94.19 86 ILE A C 1
ATOM 731 O O . ILE A 1 86 ? 7.653 10.145 -7.738 1.00 94.19 86 ILE A O 1
ATOM 735 N N . ALA A 1 87 ? 9.786 10.325 -7.085 1.00 92.44 87 ALA A N 1
ATOM 736 C CA . ALA A 1 87 ? 9.927 8.945 -6.639 1.00 92.44 87 ALA A CA 1
ATOM 737 C C . ALA A 1 87 ? 9.740 8.860 -5.115 1.00 92.44 87 ALA A C 1
ATOM 739 O O . ALA A 1 87 ? 10.380 9.582 -4.356 1.00 92.44 87 ALA A O 1
ATOM 740 N N . HIS A 1 88 ? 8.890 7.945 -4.640 1.00 94.31 88 HIS A N 1
ATOM 741 C CA . HIS A 1 88 ? 8.632 7.779 -3.199 1.00 94.31 88 HIS A CA 1
ATOM 742 C C . HIS A 1 88 ? 9.846 7.237 -2.426 1.00 94.31 88 HIS A C 1
ATOM 744 O O . HIS A 1 88 ? 10.051 7.558 -1.262 1.00 94.31 88 HIS A O 1
ATOM 750 N N . THR A 1 89 ? 10.633 6.379 -3.079 1.00 92.62 89 THR A N 1
ATOM 751 C CA . THR A 1 89 ? 11.848 5.712 -2.579 1.00 92.62 89 THR A CA 1
ATOM 752 C C . THR A 1 89 ? 11.717 4.786 -1.367 1.00 92.62 89 THR A C 1
ATOM 754 O O . THR A 1 89 ? 12.581 3.938 -1.198 1.00 92.62 89 THR A O 1
ATOM 757 N N . ASP A 1 90 ? 10.653 4.864 -0.568 1.00 93.06 90 ASP A N 1
ATOM 758 C CA . ASP A 1 90 ? 10.454 4.019 0.623 1.00 93.06 90 ASP A CA 1
ATOM 759 C C . ASP A 1 90 ? 9.142 3.210 0.573 1.00 93.06 90 ASP A C 1
ATOM 761 O O . ASP A 1 90 ? 8.294 3.292 1.455 1.00 93.06 90 ASP A O 1
ATOM 765 N N . ILE A 1 91 ? 8.911 2.457 -0.504 1.00 94.06 91 ILE A N 1
ATOM 766 C CA . ILE A 1 91 ? 7.671 1.677 -0.655 1.00 94.06 91 ILE A CA 1
ATOM 767 C C . ILE A 1 91 ? 7.765 0.390 0.175 1.00 94.06 91 ILE A C 1
ATOM 769 O O . ILE A 1 91 ? 8.606 -0.476 -0.073 1.00 94.06 91 ILE A O 1
ATOM 773 N N . LYS A 1 92 ? 6.872 0.250 1.156 1.00 91.62 92 LYS A N 1
ATOM 774 C CA . LYS A 1 92 ? 6.716 -0.933 2.016 1.00 91.62 92 LYS A CA 1
ATOM 775 C C . LYS A 1 92 ? 5.308 -0.986 2.594 1.00 91.62 92 LYS A C 1
ATOM 777 O O . LYS A 1 92 ? 4.603 0.016 2.599 1.00 91.62 92 LYS A O 1
ATOM 782 N N . ALA A 1 93 ? 4.921 -2.147 3.124 1.00 89.44 93 ALA A N 1
ATOM 783 C CA . ALA A 1 93 ? 3.612 -2.337 3.752 1.00 89.44 93 ALA A CA 1
ATOM 784 C C . ALA A 1 93 ? 3.347 -1.339 4.891 1.00 89.44 93 ALA A C 1
ATOM 786 O O . ALA A 1 93 ? 2.214 -0.898 5.045 1.00 89.44 93 ALA A O 1
ATOM 787 N N . ASP A 1 94 ? 4.391 -0.952 5.632 1.00 90.38 94 ASP A N 1
ATOM 788 C CA . ASP A 1 94 ? 4.280 0.036 6.707 1.00 90.38 94 ASP A CA 1
ATOM 789 C C . ASP A 1 94 ? 3.827 1.400 6.187 1.00 90.38 94 ASP A C 1
ATOM 791 O O . ASP A 1 94 ? 3.137 2.081 6.921 1.00 90.38 94 ASP A O 1
ATOM 795 N N . ASN A 1 95 ? 4.141 1.744 4.930 1.00 93.31 95 ASN A N 1
ATOM 796 C CA . ASN A 1 95 ? 3.836 3.028 4.289 1.00 93.31 95 ASN A CA 1
ATOM 797 C C . ASN A 1 95 ? 2.526 2.995 3.468 1.00 93.31 95 ASN A C 1
ATOM 799 O O . ASN A 1 95 ? 2.246 3.886 2.664 1.00 93.31 95 ASN A O 1
ATOM 803 N N . ILE A 1 96 ? 1.696 1.962 3.660 1.00 93.12 96 ILE A N 1
ATOM 804 C CA . ILE A 1 96 ? 0.368 1.838 3.046 1.00 93.12 96 ILE A CA 1
ATOM 805 C C . ILE A 1 96 ? -0.679 1.836 4.158 1.00 93.12 96 ILE A C 1
ATOM 807 O O . ILE A 1 96 ? -0.814 0.864 4.902 1.00 93.12 96 ILE A O 1
ATOM 811 N N . ILE A 1 97 ? -1.461 2.911 4.247 1.00 91.38 97 ILE A N 1
ATOM 812 C CA . ILE A 1 97 ? -2.499 3.068 5.273 1.00 91.38 97 ILE A CA 1
ATOM 813 C C . ILE A 1 97 ? -3.893 2.860 4.711 1.00 91.38 97 ILE A C 1
ATOM 815 O O . ILE A 1 97 ? -4.198 3.192 3.567 1.00 91.38 97 ILE A O 1
ATOM 819 N N . PHE A 1 98 ? -4.767 2.358 5.573 1.00 90.50 98 PHE A N 1
ATOM 820 C CA . PHE A 1 98 ? -6.200 2.328 5.349 1.00 90.50 98 PHE A CA 1
ATOM 821 C C . PHE A 1 98 ? -6.845 3.329 6.304 1.00 90.50 98 PHE A C 1
ATOM 823 O O . PHE A 1 98 ? -6.661 3.237 7.516 1.00 90.50 98 PHE A O 1
ATOM 830 N N . GLY A 1 99 ? -7.607 4.279 5.772 1.00 87.06 99 GLY A N 1
ATOM 831 C CA . GLY A 1 99 ? -8.396 5.189 6.590 1.00 87.06 99 GLY A CA 1
ATOM 832 C C . GLY A 1 99 ? -9.516 4.446 7.316 1.00 87.06 99 GLY A C 1
ATOM 833 O O . GLY A 1 99 ? -10.102 3.498 6.785 1.00 87.06 99 GLY A O 1
ATOM 834 N N . ILE A 1 100 ? -9.836 4.885 8.528 1.00 87.81 100 ILE A N 1
ATOM 835 C CA . ILE A 1 100 ? -10.978 4.382 9.293 1.00 87.81 100 ILE A CA 1
ATOM 836 C C . ILE A 1 100 ? -12.233 5.092 8.781 1.00 87.81 100 ILE A C 1
ATOM 838 O O . ILE A 1 100 ? -12.264 6.317 8.718 1.00 87.81 100 ILE A O 1
ATOM 842 N N . LYS A 1 101 ? -13.257 4.326 8.390 1.00 88.94 101 LYS A N 1
ATOM 843 C CA . LYS A 1 101 ? -14.589 4.852 8.021 1.00 88.94 101 LYS A CA 1
ATOM 844 C C . LYS A 1 101 ? -15.650 4.577 9.089 1.00 88.94 101 LYS A C 1
ATOM 846 O O . LYS A 1 101 ? -16.835 4.777 8.855 1.00 88.94 101 LYS A O 1
ATOM 851 N N . ASP A 1 102 ? -15.220 4.030 10.217 1.00 90.44 102 ASP A N 1
ATOM 852 C CA . ASP A 1 102 ? -16.066 3.619 11.324 1.00 90.44 102 ASP A CA 1
ATOM 853 C C . ASP A 1 102 ? -15.845 4.575 12.498 1.00 90.44 102 ASP A C 1
ATOM 855 O O . ASP A 1 102 ? -14.948 4.357 13.314 1.00 90.44 102 ASP A O 1
ATOM 859 N N . ASP A 1 103 ? -16.658 5.632 12.571 1.00 91.19 103 ASP A N 1
ATOM 860 C CA . ASP A 1 103 ? -16.547 6.667 13.608 1.00 91.19 103 ASP A CA 1
ATOM 861 C C . ASP A 1 103 ? -16.698 6.100 15.025 1.00 91.19 103 ASP A C 1
ATOM 863 O O . ASP A 1 103 ? -16.156 6.665 15.974 1.00 91.19 103 ASP A O 1
ATOM 867 N N . SER A 1 104 ? -17.352 4.938 15.174 1.00 91.69 104 SER A N 1
ATOM 868 C CA . SER A 1 104 ? -17.489 4.284 16.479 1.00 91.69 104 SER A CA 1
ATOM 869 C C . SER A 1 104 ? -16.141 3.946 17.115 1.00 91.69 104 SER A C 1
ATOM 871 O O . SER A 1 104 ? -16.030 3.973 18.337 1.00 91.69 104 SER A O 1
ATOM 873 N N . VAL A 1 105 ? -15.093 3.725 16.311 1.00 89.81 105 VAL A N 1
ATOM 874 C CA . VAL A 1 105 ? -13.727 3.517 16.815 1.00 89.81 105 VAL A CA 1
ATOM 875 C C . VAL A 1 105 ? -13.206 4.755 17.549 1.00 89.81 105 VAL A C 1
ATOM 877 O O . VAL A 1 105 ? -12.522 4.609 18.561 1.00 89.81 105 VAL A O 1
ATOM 880 N N . PHE A 1 106 ? -13.533 5.956 17.066 1.00 92.44 106 PHE A N 1
ATOM 881 C CA . PHE A 1 106 ? -13.112 7.213 17.686 1.00 92.44 106 PHE A CA 1
ATOM 882 C C . PHE A 1 106 ? -13.982 7.564 18.890 1.00 92.44 106 PHE A C 1
ATOM 884 O O . PHE A 1 106 ? -13.438 7.919 19.929 1.00 92.44 106 PHE A O 1
ATOM 891 N N . THR A 1 107 ? -15.302 7.375 18.804 1.00 91.31 107 THR A N 1
ATOM 892 C CA . THR A 1 107 ? -16.202 7.5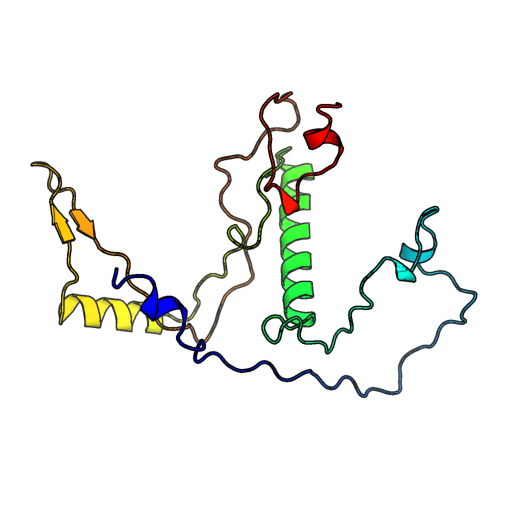79 19.953 1.00 91.31 107 THR A CA 1
ATOM 893 C C . THR A 1 107 ? -15.827 6.675 21.128 1.00 91.31 107 THR A C 1
ATOM 895 O O . THR A 1 107 ? -15.701 7.144 22.255 1.00 91.31 107 THR A O 1
ATOM 898 N N . ASP A 1 108 ? -15.563 5.391 20.863 1.00 88.62 108 ASP A N 1
ATOM 899 C CA . ASP A 1 108 ? -15.110 4.440 21.882 1.00 88.62 108 ASP A CA 1
ATOM 900 C C . ASP A 1 108 ? -13.783 4.869 22.531 1.00 88.62 108 ASP A C 1
ATOM 902 O O . ASP A 1 108 ? -13.577 4.679 23.732 1.00 88.62 108 ASP A O 1
ATOM 906 N N . PHE A 1 109 ? -12.867 5.419 21.729 1.00 89.56 109 PHE A N 1
ATOM 907 C CA . PHE A 1 109 ? -11.581 5.925 22.200 1.00 89.56 109 PHE A CA 1
ATOM 908 C C . PHE A 1 109 ? -11.753 7.164 23.090 1.00 89.56 109 PHE A C 1
ATOM 910 O O . PHE A 1 109 ? -11.175 7.222 24.174 1.00 89.56 109 PHE A O 1
ATOM 917 N N . GLU A 1 110 ? -12.573 8.127 22.667 1.00 92.25 110 GLU A N 1
ATOM 918 C CA . GLU A 1 110 ? -12.864 9.351 23.422 1.00 92.25 110 GLU A CA 1
ATOM 919 C C . GLU A 1 110 ? -13.530 9.046 24.766 1.00 92.25 110 GLU A C 1
ATOM 921 O O . GLU A 1 110 ? -13.087 9.540 25.805 1.00 92.25 110 GLU A O 1
ATOM 926 N N . GLU A 1 111 ? -14.560 8.197 24.773 1.00 92.25 111 GLU A N 1
ATOM 927 C CA . GLU A 1 111 ? -15.241 7.791 26.005 1.00 92.25 111 GLU A CA 1
ATOM 928 C C . GLU A 1 111 ? -14.289 7.077 26.970 1.00 92.25 111 GLU A C 1
ATOM 930 O O . GLU A 1 111 ? -14.323 7.334 28.178 1.00 92.25 111 GLU A O 1
ATOM 935 N N . TYR A 1 112 ? -13.408 6.214 26.454 1.00 88.81 112 TYR A N 1
ATOM 936 C CA . TYR A 1 112 ? -12.405 5.539 27.271 1.00 88.81 112 TYR A CA 1
ATOM 937 C C . TYR A 1 112 ? -11.402 6.526 27.878 1.00 88.81 112 TYR A C 1
ATOM 939 O O . TYR A 1 112 ? -11.136 6.446 29.077 1.00 88.81 112 TYR A O 1
ATOM 947 N N . GLU A 1 113 ? -10.891 7.481 27.097 1.00 89.50 113 GLU A N 1
ATOM 948 C CA . GLU A 1 113 ? -9.949 8.495 27.586 1.00 89.50 113 GLU A CA 1
ATOM 949 C C . GLU A 1 113 ? -10.597 9.423 28.631 1.00 89.50 113 GLU A C 1
ATOM 951 O O . GLU A 1 113 ? -9.954 9.781 29.619 1.00 89.50 113 GLU A O 1
ATOM 956 N N . LEU A 1 114 ? -11.883 9.763 28.471 1.00 91.50 114 LEU A N 1
ATOM 957 C CA . LEU A 1 114 ? -12.646 10.544 29.454 1.00 91.50 114 LEU A CA 1
ATOM 958 C C . LEU A 1 114 ? -12.840 9.790 30.775 1.00 91.50 114 LEU A C 1
ATOM 960 O O . LEU A 1 114 ? -12.740 10.387 31.848 1.00 91.50 114 LEU A O 1
ATOM 964 N N . GLN A 1 115 ? -13.128 8.489 30.715 1.00 93.00 115 GLN A N 1
ATOM 965 C CA . GLN A 1 115 ? -13.329 7.667 31.911 1.00 93.00 115 GLN A CA 1
ATOM 966 C C . GLN A 1 115 ? -12.011 7.287 32.590 1.00 93.00 115 GLN A C 1
ATOM 968 O O . GLN A 1 115 ? -11.938 7.207 33.819 1.00 93.00 115 GLN A O 1
ATOM 973 N N . LYS A 1 116 ? -10.972 7.019 31.799 1.00 90.50 116 LYS A N 1
ATOM 974 C CA . LYS A 1 116 ? -9.677 6.535 32.265 1.00 90.50 116 LYS A CA 1
ATOM 975 C C . LYS A 1 116 ? -8.552 7.119 31.402 1.00 90.50 116 LYS A C 1
ATOM 977 O O . LYS A 1 116 ? -8.073 6.446 30.488 1.00 90.50 116 LYS A O 1
ATOM 982 N N . PRO A 1 117 ? -8.075 8.326 31.750 1.00 89.38 117 PRO A N 1
ATOM 983 C CA . PRO A 1 117 ? -6.990 8.971 31.029 1.00 89.38 117 PRO A CA 1
ATOM 984 C C . PRO A 1 117 ? -5.743 8.097 31.009 1.00 89.38 117 PRO A C 1
ATOM 986 O O . PRO A 1 117 ? -5.371 7.504 32.034 1.00 89.38 117 PRO A O 1
ATOM 989 N N . VAL A 1 118 ? -5.068 8.027 29.866 1.00 88.44 118 VAL A N 1
ATOM 990 C CA . VAL A 1 118 ? -3.819 7.269 29.798 1.00 88.44 118 VAL A CA 1
ATOM 991 C C . VAL A 1 118 ? -2.660 7.993 30.450 1.00 88.44 118 VAL A C 1
ATOM 993 O O . VAL A 1 118 ? -2.657 9.204 30.677 1.00 88.44 118 VAL A O 1
ATOM 996 N N . LEU A 1 119 ? -1.625 7.207 30.744 1.00 91.00 119 LEU A N 1
ATOM 997 C CA . LEU A 1 119 ? -0.372 7.747 31.231 1.00 91.00 119 LEU A CA 1
ATOM 998 C C . LEU A 1 119 ? 0.193 8.734 30.208 1.00 91.00 119 LEU A C 1
ATOM 1000 O O . LEU A 1 119 ? 0.339 8.439 29.020 1.00 91.00 119 LEU A O 1
ATOM 1004 N N . ARG A 1 120 ? 0.544 9.909 30.707 1.00 91.62 120 ARG A N 1
ATOM 1005 C CA . ARG A 1 120 ? 1.134 10.983 29.925 1.00 91.62 120 ARG A CA 1
ATOM 1006 C C . ARG A 1 120 ? 2.247 11.649 30.710 1.00 91.62 120 ARG A C 1
ATOM 1008 O O . ARG A 1 120 ? 2.267 11.611 31.939 1.00 91.62 120 ARG A O 1
ATOM 1015 N N . LYS A 1 121 ? 3.180 12.240 29.978 1.00 92.44 121 LYS A N 1
ATOM 1016 C CA . LYS A 1 121 ? 4.297 13.008 30.506 1.00 92.44 121 LYS A CA 1
ATOM 1017 C C . LYS A 1 121 ? 4.173 14.448 30.030 1.00 92.44 121 LYS A C 1
ATOM 1019 O O . LYS A 1 121 ? 4.176 14.685 28.826 1.00 92.44 121 LYS A O 1
ATOM 1024 N N . GLU A 1 122 ? 4.136 15.383 30.967 1.00 93.25 122 GLU A N 1
ATOM 1025 C CA . GLU A 1 122 ? 4.358 16.803 30.692 1.00 93.25 122 GLU A CA 1
ATOM 1026 C C . GLU A 1 122 ? 5.868 17.040 30.570 1.00 93.25 122 GLU A C 1
ATOM 1028 O O . GLU A 1 122 ? 6.655 16.563 31.395 1.00 93.25 122 GLU A O 1
ATOM 1033 N N . VAL A 1 123 ? 6.292 17.651 29.468 1.00 91.50 123 VAL A N 1
ATOM 1034 C CA . VAL A 1 123 ? 7.702 17.689 29.052 1.00 91.50 123 VAL A CA 1
ATOM 1035 C C . VAL A 1 123 ? 8.374 19.002 29.429 1.00 91.50 123 VAL A C 1
ATOM 1037 O O . VAL A 1 123 ? 9.539 18.990 29.823 1.00 91.50 123 VAL A O 1
ATOM 1040 N N . ASP A 1 124 ? 7.655 20.111 29.312 1.00 89.81 124 ASP A N 1
ATOM 1041 C CA . ASP A 1 124 ? 8.170 21.465 29.477 1.00 89.81 124 ASP A CA 1
ATOM 1042 C C . ASP A 1 124 ? 7.106 22.399 30.078 1.00 89.81 124 ASP A C 1
ATOM 1044 O O . ASP A 1 124 ? 5.932 22.047 30.211 1.00 89.81 124 ASP A O 1
ATOM 1048 N N . ALA A 1 125 ? 7.544 23.598 30.478 1.00 87.06 125 ALA A N 1
ATOM 1049 C CA . ALA A 1 125 ? 6.689 24.620 31.083 1.00 87.06 125 ALA A CA 1
ATOM 1050 C C . ALA A 1 125 ? 5.627 25.180 30.116 1.00 87.06 125 ALA A C 1
ATOM 1052 O O . ALA A 1 125 ? 4.672 25.809 30.568 1.00 87.06 125 ALA A O 1
ATOM 1053 N N . ASP A 1 126 ? 5.770 24.915 28.814 1.00 90.56 126 ASP A N 1
ATOM 1054 C CA . ASP A 1 126 ? 4.837 25.333 27.763 1.00 90.56 126 ASP A CA 1
ATOM 1055 C C . ASP A 1 126 ? 3.638 24.372 27.628 1.00 90.56 126 ASP A C 1
ATOM 1057 O O . ASP A 1 126 ? 2.746 24.586 26.805 1.00 90.56 126 ASP A O 1
ATOM 1061 N N . GLY A 1 127 ? 3.585 23.313 28.447 1.00 88.94 127 GLY A N 1
ATOM 1062 C CA . GLY A 1 127 ? 2.452 22.391 28.524 1.00 88.94 127 GLY A CA 1
ATOM 1063 C C . GLY A 1 127 ? 2.491 21.262 27.494 1.00 88.94 127 GLY A C 1
ATOM 1064 O O . GLY A 1 127 ? 1.477 20.587 27.272 1.00 88.94 127 GLY A O 1
ATOM 1065 N N . ARG A 1 128 ? 3.641 21.004 26.855 1.00 92.94 128 ARG A N 1
ATOM 1066 C CA . ARG A 1 128 ? 3.759 19.891 25.910 1.00 92.94 128 ARG A CA 1
ATOM 1067 C C . ARG A 1 128 ? 3.539 18.566 26.630 1.00 92.94 128 ARG A C 1
ATOM 1069 O O . ARG A 1 128 ? 4.287 18.190 27.529 1.00 92.94 128 ARG A O 1
ATOM 1076 N N . THR A 1 129 ? 2.548 17.812 26.165 1.00 92.12 129 THR A N 1
ATOM 1077 C CA . THR A 1 129 ? 2.184 16.512 26.733 1.00 92.12 129 THR A CA 1
ATOM 1078 C C . THR A 1 129 ? 2.492 15.386 25.748 1.00 92.12 129 THR A C 1
ATOM 1080 O O . THR A 1 129 ? 2.075 15.430 24.592 1.00 92.12 129 THR A O 1
ATOM 1083 N N . ILE A 1 130 ? 3.208 14.359 26.204 1.00 91.81 130 ILE A N 1
ATOM 1084 C CA . ILE A 1 130 ? 3.452 13.114 25.465 1.00 91.81 130 ILE A CA 1
ATOM 1085 C C . ILE A 1 130 ? 2.605 12.009 26.087 1.00 91.81 130 ILE A C 1
ATOM 1087 O O . ILE A 1 130 ? 2.738 11.721 27.274 1.00 91.81 130 ILE A O 1
ATOM 1091 N N . TYR A 1 131 ? 1.770 11.366 25.281 1.00 89.94 131 TYR A N 1
ATOM 1092 C CA . TYR A 1 131 ? 0.909 10.260 25.695 1.00 89.94 131 TYR A CA 1
ATOM 1093 C C . TYR A 1 131 ? 1.576 8.919 25.390 1.00 89.94 131 TYR A C 1
ATOM 1095 O O . TYR A 1 131 ? 2.326 8.801 24.416 1.00 89.94 131 TYR A O 1
ATOM 1103 N N . ILE A 1 132 ? 1.298 7.891 26.195 1.00 89.75 132 ILE A N 1
ATOM 1104 C CA . ILE A 1 132 ? 1.614 6.519 25.782 1.00 89.75 132 ILE A CA 1
ATOM 1105 C C . ILE A 1 132 ? 0.752 6.128 24.576 1.00 89.75 132 ILE A C 1
ATOM 1107 O O . ILE A 1 132 ? -0.411 6.518 24.482 1.00 89.75 132 ILE A O 1
ATOM 1111 N N . SER A 1 133 ? 1.317 5.346 23.654 1.00 87.06 133 SER A N 1
ATOM 1112 C CA . SER A 1 133 ? 0.559 4.812 22.521 1.00 87.06 133 SER A CA 1
ATOM 1113 C C . SER A 1 133 ? -0.596 3.937 23.006 1.00 87.06 133 SER A C 1
ATOM 1115 O O . SER A 1 133 ? -0.431 3.135 23.926 1.00 87.06 133 SER A O 1
ATOM 1117 N N . GLN A 1 134 ? -1.744 4.074 22.350 1.00 83.12 134 GLN A N 1
ATOM 1118 C CA . GLN A 1 134 ? -2.937 3.277 22.603 1.00 83.12 134 GLN A CA 1
ATOM 1119 C C . GLN A 1 134 ? -3.321 2.493 21.352 1.00 83.12 134 GLN A C 1
ATOM 1121 O O . GLN A 1 134 ? -3.150 2.975 20.232 1.00 83.12 134 GLN A O 1
ATOM 1126 N N . GLU A 1 135 ? -3.851 1.291 21.549 1.00 83.75 135 GLU A N 1
ATOM 1127 C CA . GLU A 1 135 ? -4.437 0.513 20.463 1.00 83.75 135 GLU A CA 1
ATOM 1128 C C . GLU A 1 135 ? -5.879 0.965 20.222 1.00 83.75 135 GLU A C 1
ATOM 1130 O O . GLU A 1 135 ? -6.668 1.091 21.158 1.00 83.75 135 GLU A O 1
ATOM 1135 N N . LEU A 1 136 ? -6.229 1.186 18.955 1.00 84.50 136 LEU A N 1
ATOM 1136 C CA . LEU A 1 136 ? -7.610 1.420 18.545 1.00 84.50 136 LEU A CA 1
ATOM 1137 C C . LEU A 1 136 ? -8.329 0.087 18.325 1.00 84.50 136 LEU A C 1
ATOM 1139 O O . LEU A 1 136 ? -7.717 -0.916 17.942 1.00 84.50 136 LEU A O 1
ATOM 1143 N N . LYS A 1 137 ? -9.653 0.078 18.513 1.00 85.00 137 LYS A N 1
ATOM 1144 C CA . LYS A 1 137 ? -10.477 -1.070 18.113 1.00 85.00 137 LYS A CA 1
ATOM 1145 C C . LYS A 1 137 ? -10.355 -1.297 16.603 1.00 85.00 137 LYS A C 1
ATOM 1147 O O . LYS A 1 137 ? -10.221 -0.354 15.827 1.00 85.00 137 LYS A O 1
ATOM 1152 N N . ILE A 1 138 ? -10.439 -2.561 16.183 1.00 81.88 138 ILE A N 1
ATOM 1153 C CA . ILE A 1 138 ? -10.431 -2.907 14.758 1.00 81.88 138 ILE A CA 1
ATOM 1154 C C . ILE A 1 138 ? -11.694 -2.313 14.112 1.00 81.88 138 ILE A C 1
ATOM 1156 O O . ILE A 1 138 ? -12.799 -2.691 14.515 1.00 81.88 138 ILE A O 1
ATOM 1160 N N . PRO A 1 139 ? -11.560 -1.421 13.114 1.00 85.88 139 PRO A N 1
ATOM 1161 C CA . PRO A 1 139 ? -12.705 -0.797 12.467 1.00 85.88 139 PRO A CA 1
ATOM 1162 C C . PRO A 1 139 ? -13.523 -1.829 11.693 1.00 85.88 139 PRO A C 1
ATOM 1164 O O . PRO A 1 139 ? -12.975 -2.729 11.048 1.00 85.88 139 PRO A O 1
ATOM 1167 N N . LYS A 1 140 ? -14.850 -1.678 11.691 1.00 85.19 140 LYS A N 1
ATOM 1168 C CA . LYS A 1 140 ? -15.734 -2.524 10.869 1.00 85.19 140 LYS A CA 1
ATOM 1169 C C . LYS A 1 140 ? -15.598 -2.206 9.384 1.00 85.19 140 LYS A C 1
ATOM 1171 O O . LYS A 1 140 ? -15.808 -3.085 8.547 1.00 85.19 140 LYS A O 1
ATOM 1176 N N . GLN A 1 141 ? -15.259 -0.958 9.063 1.00 84.69 141 GLN A N 1
ATOM 1177 C CA . GLN A 1 141 ? -15.109 -0.470 7.701 1.00 84.69 141 GLN A CA 1
ATOM 1178 C C . GLN A 1 141 ? -13.838 0.364 7.549 1.00 84.69 141 GLN A C 1
ATOM 1180 O O . GLN A 1 141 ? -13.550 1.256 8.346 1.00 84.69 141 GLN A O 1
ATOM 1185 N N . VAL A 1 142 ? -13.111 0.094 6.468 1.00 87.00 142 VAL A N 1
ATOM 1186 C CA . VAL A 1 142 ? -11.893 0.811 6.090 1.00 87.00 142 VAL A CA 1
ATOM 1187 C C . VAL A 1 142 ? -12.050 1.470 4.719 1.00 87.00 142 VAL A C 1
ATOM 1189 O O . VAL A 1 142 ? -12.880 1.055 3.903 1.00 87.00 142 VAL A O 1
ATOM 1192 N N . SER A 1 143 ? -11.284 2.528 4.466 1.00 88.88 143 SER A N 1
ATOM 1193 C CA . SER A 1 143 ? -11.206 3.187 3.163 1.00 88.88 143 SER A CA 1
ATOM 1194 C C . SER A 1 143 ? -10.355 2.396 2.171 1.00 88.88 143 SER A C 1
ATOM 1196 O O . SER A 1 143 ? -9.766 1.369 2.500 1.00 88.88 143 SER A O 1
ATOM 1198 N N . SER A 1 144 ? -10.251 2.912 0.943 1.00 90.38 144 SER A N 1
ATOM 1199 C CA . SER A 1 144 ? -9.213 2.467 0.012 1.00 90.38 144 SER A CA 1
ATOM 1200 C C . SER A 1 144 ? -7.819 2.676 0.626 1.00 90.38 144 SER A C 1
ATOM 1202 O O . SER A 1 144 ? -7.654 3.637 1.384 1.00 90.38 144 SER A O 1
ATOM 1204 N N . PRO A 1 145 ? -6.841 1.814 0.299 1.00 93.00 145 PRO A N 1
ATOM 1205 C CA . PRO A 1 145 ? -5.451 1.997 0.698 1.00 93.00 145 PRO A CA 1
ATOM 1206 C C . PR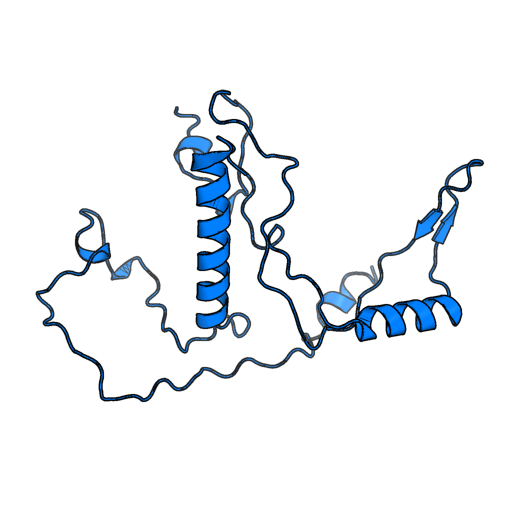O A 1 145 ? -4.857 3.252 0.056 1.00 93.00 145 PRO A C 1
ATOM 1208 O O . PRO A 1 145 ? -5.172 3.575 -1.094 1.00 93.00 145 PRO A O 1
ATOM 1211 N N . ILE A 1 146 ? -4.007 3.938 0.813 1.00 92.94 146 ILE A N 1
ATOM 1212 C CA . ILE A 1 146 ? -3.342 5.187 0.441 1.00 92.94 146 ILE A CA 1
ATOM 1213 C C . ILE A 1 146 ? -1.846 5.028 0.729 1.00 92.94 146 ILE A C 1
ATOM 1215 O O . ILE A 1 146 ? -1.468 4.540 1.795 1.00 92.94 146 ILE A O 1
ATOM 1219 N N . LEU A 1 147 ? -1.009 5.437 -0.227 1.00 95.31 147 LEU A N 1
ATOM 1220 C CA . LEU A 1 147 ? 0.434 5.571 -0.033 1.00 95.31 147 LEU A CA 1
ATOM 1221 C C . LEU A 1 147 ? 0.705 6.823 0.811 1.00 95.31 147 LEU A C 1
ATOM 1223 O O . LEU A 1 147 ? 0.221 7.905 0.472 1.00 95.31 147 LEU A O 1
ATOM 1227 N N . TYR A 1 148 ? 1.446 6.673 1.905 1.00 92.81 148 TYR A N 1
ATOM 1228 C CA . TYR A 1 148 ? 1.829 7.780 2.781 1.00 92.81 148 TYR A CA 1
ATOM 1229 C C . TYR A 1 148 ? 3.333 7.747 3.084 1.00 92.81 148 TYR A C 1
ATOM 1231 O O . TYR A 1 148 ? 4.013 6.789 2.743 1.00 92.81 148 TYR A O 1
ATOM 1239 N N . ASP A 1 149 ? 3.800 8.784 3.784 1.00 92.94 149 ASP A N 1
ATOM 1240 C CA . ASP A 1 149 ? 5.194 8.998 4.196 1.00 92.94 149 ASP A CA 1
ATOM 1241 C C . ASP A 1 149 ? 6.143 9.384 3.055 1.00 92.94 149 ASP A C 1
ATOM 1243 O O . ASP A 1 149 ? 7.017 8.642 2.618 1.00 92.94 149 ASP A O 1
ATOM 1247 N N . PHE A 1 150 ? 6.011 10.641 2.636 1.00 93.38 150 PHE A N 1
ATOM 1248 C CA . PHE A 1 150 ? 6.891 11.275 1.659 1.00 93.38 150 PHE A CA 1
ATOM 1249 C C . PHE A 1 150 ? 8.186 11.821 2.281 1.00 93.38 150 PHE A C 1
ATOM 1251 O O . PHE A 1 150 ? 8.894 12.586 1.629 1.00 93.38 150 PHE A O 1
ATOM 1258 N N . GLY A 1 151 ? 8.523 11.458 3.526 1.00 90.19 151 GLY A N 1
ATOM 1259 C CA . GLY A 1 151 ? 9.704 11.987 4.218 1.00 90.19 151 GLY A CA 1
ATOM 1260 C C . GLY A 1 151 ? 11.035 11.639 3.541 1.00 90.19 151 GLY A C 1
ATOM 1261 O O . GLY A 1 151 ? 12.020 12.347 3.736 1.00 90.19 151 GLY A O 1
ATOM 1262 N N . SER A 1 152 ? 11.050 10.579 2.726 1.00 89.38 152 SER A N 1
ATOM 1263 C CA . SER A 1 152 ? 12.202 10.158 1.909 1.00 89.38 152 SER A CA 1
ATOM 1264 C C . SER A 1 152 ? 11.957 10.300 0.402 1.00 89.38 152 SER A C 1
ATOM 1266 O O . SER A 1 152 ? 12.738 9.786 -0.400 1.00 89.38 152 SER A O 1
ATOM 1268 N N . ALA A 1 153 ? 10.861 10.944 -0.004 1.00 92.06 153 ALA A N 1
ATOM 1269 C CA . ALA A 1 153 ? 10.549 11.113 -1.414 1.00 92.06 153 ALA A CA 1
ATOM 1270 C C . ALA A 1 153 ? 11.544 12.075 -2.076 1.00 92.06 153 ALA A C 1
ATOM 1272 O O . ALA A 1 153 ? 11.987 13.050 -1.468 1.00 92.06 153 ALA A O 1
ATOM 1273 N N . ILE A 1 154 ? 11.884 11.796 -3.330 1.00 90.38 154 ILE A N 1
ATOM 1274 C CA . ILE A 1 154 ? 12.867 12.558 -4.105 1.00 90.38 154 ILE A CA 1
ATOM 1275 C C . ILE A 1 154 ? 12.248 13.026 -5.413 1.00 90.38 154 ILE A C 1
ATOM 1277 O O . ILE A 1 154 ? 11.392 12.348 -5.979 1.00 90.38 154 ILE A O 1
ATOM 1281 N N . HIS A 1 155 ? 12.707 14.169 -5.906 1.00 90.81 155 HIS A N 1
ATOM 1282 C CA . HIS A 1 155 ? 12.352 14.641 -7.237 1.00 90.81 155 HIS A CA 1
ATOM 1283 C C . HIS A 1 155 ? 13.268 13.986 -8.285 1.00 90.81 155 HIS A C 1
ATOM 1285 O O . HIS A 1 155 ? 14.434 13.701 -8.008 1.00 90.81 155 HIS A O 1
ATOM 1291 N N . SER A 1 156 ? 12.746 13.713 -9.481 1.00 76.62 156 SER A N 1
ATOM 1292 C CA . SER A 1 156 ? 13.404 12.867 -10.488 1.00 76.62 156 SER A CA 1
ATOM 1293 C C . SER A 1 156 ? 14.665 13.472 -11.112 1.00 76.62 156 SER A C 1
ATOM 1295 O O . SER A 1 156 ? 15.391 12.777 -11.814 1.00 76.62 156 SER A O 1
ATOM 1297 N N . ASP A 1 157 ? 14.918 14.763 -10.910 1.00 77.06 157 ASP A N 1
ATOM 1298 C CA . ASP A 1 157 ? 16.069 15.490 -11.459 1.00 77.06 157 ASP A CA 1
ATOM 1299 C C . ASP A 1 157 ? 17.295 15.500 -10.528 1.00 77.06 157 ASP A C 1
ATOM 1301 O O . ASP A 1 157 ? 18.342 16.038 -10.895 1.00 77.06 157 ASP A O 1
ATOM 1305 N N . GLN A 1 158 ? 17.200 14.897 -9.339 1.00 71.81 158 GLN A N 1
ATOM 1306 C CA . GLN A 1 158 ? 18.281 14.885 -8.357 1.00 71.81 158 GLN A CA 1
ATOM 1307 C C . GLN A 1 158 ? 18.970 13.519 -8.280 1.00 71.81 158 GLN A C 1
ATOM 1309 O O . GLN A 1 158 ? 18.362 12.497 -7.967 1.00 71.81 158 GLN A O 1
ATOM 1314 N N . TYR A 1 159 ? 20.286 13.512 -8.515 1.00 70.19 159 TYR A N 1
ATOM 1315 C CA . TYR A 1 159 ? 21.130 12.355 -8.225 1.00 70.19 159 TYR A CA 1
ATOM 1316 C C . TYR A 1 159 ? 21.363 12.251 -6.715 1.00 70.19 159 TYR A C 1
ATOM 1318 O O . TYR A 1 159 ? 21.864 13.190 -6.090 1.00 70.19 159 TYR A O 1
ATOM 1326 N N . HIS A 1 160 ? 21.059 11.091 -6.133 1.00 67.75 160 HIS A N 1
ATOM 1327 C CA . HIS A 1 160 ? 21.223 10.855 -4.703 1.00 67.75 160 HIS A CA 1
ATOM 1328 C C . HIS A 1 160 ? 22.173 9.689 -4.432 1.00 67.75 160 HIS A C 1
ATOM 1330 O O . HIS A 1 160 ? 21.965 8.569 -4.882 1.00 67.75 160 HIS A O 1
ATOM 1336 N N . SER A 1 161 ? 23.209 9.959 -3.635 1.00 62.09 161 SER A N 1
ATOM 1337 C CA . SER A 1 161 ? 24.216 8.981 -3.202 1.00 62.09 161 SER A CA 1
ATOM 1338 C C . SER A 1 161 ? 23.815 8.189 -1.951 1.00 62.09 161 SER A C 1
ATOM 1340 O O . SER A 1 161 ? 24.591 7.369 -1.460 1.00 62.09 161 SER A O 1
ATOM 1342 N N . VAL A 1 162 ? 22.630 8.455 -1.396 1.00 70.00 162 VAL A N 1
ATOM 1343 C CA . VAL A 1 162 ? 22.131 7.795 -0.186 1.00 70.00 162 VAL A CA 1
ATOM 1344 C C . VAL A 1 162 ? 21.424 6.501 -0.576 1.00 70.00 162 VAL A C 1
ATOM 1346 O O . VAL A 1 162 ? 20.670 6.471 -1.545 1.00 70.00 162 VAL A O 1
ATOM 1349 N N . PHE A 1 163 ? 21.629 5.438 0.208 1.00 75.25 163 PHE A N 1
ATOM 1350 C CA . PHE A 1 163 ? 20.857 4.207 0.061 1.00 75.25 163 PHE A CA 1
ATOM 1351 C C . PHE A 1 163 ? 19.373 4.483 0.299 1.00 75.25 163 PHE A C 1
ATOM 1353 O O . PHE A 1 163 ? 18.923 4.584 1.441 1.00 75.25 163 PHE A O 1
ATOM 1360 N N . ILE A 1 164 ? 18.623 4.563 -0.792 1.00 85.12 164 ILE A N 1
ATOM 1361 C CA . ILE A 1 164 ? 17.169 4.568 -0.774 1.00 85.12 164 ILE A CA 1
ATOM 1362 C C . ILE A 1 164 ? 16.620 3.136 -0.690 1.00 85.12 164 ILE A C 1
ATOM 1364 O O . ILE A 1 164 ? 17.364 2.154 -0.810 1.00 85.12 164 ILE A O 1
ATOM 1368 N N . GLN A 1 165 ? 15.309 3.023 -0.480 1.00 89.00 165 GLN A N 1
ATOM 1369 C CA . GLN A 1 165 ? 14.544 1.777 -0.398 1.00 89.00 165 GLN A CA 1
ATOM 1370 C C . GLN A 1 165 ? 14.827 0.888 0.824 1.00 89.00 165 GLN A C 1
ATOM 1372 O O . GLN A 1 165 ? 15.970 0.751 1.286 1.00 89.00 165 GLN A O 1
ATOM 1377 N N . PRO A 1 166 ? 13.787 0.201 1.336 1.00 89.94 166 PRO A N 1
ATOM 1378 C CA . PRO A 1 166 ? 13.948 -0.852 2.326 1.00 89.94 166 PRO A CA 1
ATOM 1379 C C . PRO A 1 166 ? 14.848 -1.965 1.798 1.00 89.94 166 PRO A C 1
ATOM 1381 O O . PRO A 1 166 ? 14.750 -2.353 0.640 1.00 89.94 166 PRO A O 1
ATOM 1384 N N . GLN A 1 167 ? 15.671 -2.547 2.670 1.00 88.19 167 GLN A N 1
ATOM 1385 C CA . GLN A 1 167 ? 16.708 -3.511 2.284 1.00 88.19 167 GLN A CA 1
ATOM 1386 C C . GLN A 1 167 ? 16.206 -4.677 1.413 1.00 88.19 167 GLN A C 1
ATOM 1388 O O . GLN A 1 167 ? 16.892 -5.065 0.477 1.00 88.19 167 GLN A O 1
ATOM 1393 N N . ILE A 1 168 ? 15.027 -5.232 1.710 1.00 88.56 168 ILE A N 1
ATOM 1394 C CA . ILE A 1 168 ? 14.466 -6.382 0.977 1.00 88.56 168 ILE A CA 1
ATOM 1395 C C . ILE A 1 168 ? 13.772 -6.007 -0.340 1.00 88.56 168 ILE A C 1
ATOM 1397 O O . ILE A 1 168 ? 13.499 -6.889 -1.145 1.00 88.56 168 ILE A O 1
ATOM 1401 N N . TYR A 1 169 ? 13.468 -4.724 -0.541 1.00 89.19 169 TYR A N 1
ATOM 1402 C CA . TYR A 1 169 ? 12.821 -4.198 -1.749 1.00 89.19 169 TYR A CA 1
ATOM 1403 C C . TYR A 1 169 ? 13.769 -3.313 -2.558 1.00 89.19 169 TYR A C 1
ATOM 1405 O O . TYR A 1 169 ? 13.350 -2.665 -3.514 1.00 89.19 169 TYR A O 1
ATOM 1413 N N . ARG A 1 170 ? 15.038 -3.249 -2.145 1.00 89.56 170 ARG A N 1
ATOM 1414 C CA . ARG A 1 170 ? 16.035 -2.417 -2.788 1.00 89.56 170 ARG A CA 1
ATOM 1415 C C . ARG A 1 170 ? 16.398 -3.018 -4.133 1.00 89.56 170 ARG A C 1
ATOM 1417 O O . ARG A 1 170 ? 16.762 -4.191 -4.215 1.00 89.56 170 ARG A O 1
ATOM 1424 N N . VAL A 1 171 ? 16.297 -2.197 -5.164 1.00 89.62 171 VAL A N 1
ATOM 1425 C CA . VAL A 1 171 ? 16.577 -2.609 -6.536 1.00 89.62 171 VAL A CA 1
ATOM 1426 C C . VAL A 1 171 ? 18.092 -2.709 -6.773 1.00 89.62 171 VAL A C 1
ATOM 1428 O O . VAL A 1 171 ? 18.870 -2.046 -6.071 1.00 89.62 171 VAL A O 1
ATOM 1431 N N . PRO A 1 172 ? 18.547 -3.550 -7.720 1.00 88.19 172 PRO A N 1
ATOM 1432 C CA . PRO A 1 172 ? 19.969 -3.783 -7.960 1.00 88.19 172 PRO A CA 1
ATOM 1433 C C . PRO A 1 172 ? 20.763 -2.514 -8.269 1.00 88.19 172 PRO A C 1
ATOM 1435 O O . PRO A 1 172 ? 21.877 -2.369 -7.774 1.00 88.19 172 PRO A O 1
ATOM 1438 N N . GLU A 1 173 ? 20.200 -1.578 -9.025 1.00 86.81 173 GLU A N 1
ATOM 1439 C CA . GLU A 1 173 ? 20.851 -0.325 -9.405 1.00 86.81 173 GLU A CA 1
ATOM 1440 C C . GLU A 1 173 ? 21.202 0.541 -8.187 1.00 86.81 173 GLU A C 1
ATOM 1442 O O . GLU A 1 173 ? 22.308 1.071 -8.098 1.00 86.81 173 GLU A O 1
ATOM 1447 N N . VAL A 1 174 ? 20.333 0.562 -7.171 1.00 87.38 174 VAL A N 1
ATOM 1448 C CA . VAL A 1 174 ? 20.587 1.252 -5.896 1.00 87.38 174 VAL A CA 1
ATOM 1449 C C . VAL A 1 174 ? 21.627 0.506 -5.056 1.00 87.38 174 VAL A C 1
ATOM 1451 O O . VAL A 1 174 ? 22.433 1.134 -4.373 1.00 87.38 174 VAL A O 1
ATOM 1454 N N . ILE A 1 175 ? 21.644 -0.833 -5.088 1.00 86.44 175 ILE A N 1
ATOM 1455 C CA . ILE A 1 175 ? 22.669 -1.637 -4.391 1.00 86.44 175 ILE A CA 1
ATOM 1456 C C . ILE A 1 175 ? 24.050 -1.408 -5.011 1.00 86.44 175 ILE A C 1
ATOM 1458 O O . ILE A 1 175 ? 25.041 -1.300 -4.288 1.00 86.44 175 ILE A O 1
ATOM 1462 N N . LEU A 1 176 ? 24.108 -1.360 -6.340 1.00 86.12 176 LEU A N 1
ATOM 1463 C CA . LEU A 1 176 ? 25.337 -1.223 -7.115 1.00 86.12 176 LEU A CA 1
ATOM 1464 C C . LEU A 1 176 ? 25.793 0.236 -7.255 1.00 86.12 176 LEU A C 1
ATOM 1466 O O . LEU A 1 176 ? 26.936 0.468 -7.645 1.00 86.12 176 LEU A O 1
ATOM 1470 N N . GLY A 1 177 ? 24.931 1.203 -6.927 1.00 80.06 177 GLY A N 1
ATOM 1471 C CA . GLY A 1 177 ? 25.212 2.630 -7.079 1.00 80.06 177 GLY A CA 1
ATOM 1472 C C . GLY A 1 177 ? 25.408 3.032 -8.539 1.00 80.06 177 GLY A C 1
ATOM 1473 O O . GLY A 1 177 ? 26.261 3.871 -8.830 1.00 80.06 177 GLY A O 1
ATOM 1474 N N . VAL A 1 178 ? 24.678 2.386 -9.451 1.00 78.06 178 VAL A N 1
ATOM 1475 C CA . VAL A 1 178 ? 24.743 2.667 -10.889 1.00 78.06 178 VAL A CA 1
ATOM 1476 C C . VAL A 1 178 ? 23.594 3.599 -11.295 1.00 78.06 178 VAL A C 1
ATOM 1478 O O . VAL A 1 178 ? 22.507 3.475 -10.729 1.00 78.06 178 VAL A O 1
ATOM 1481 N N . PRO A 1 179 ? 23.849 4.556 -12.207 1.00 63.22 179 PRO A N 1
ATOM 1482 C CA . PRO A 1 179 ? 22.846 5.503 -12.689 1.00 63.22 179 PRO A CA 1
ATOM 1483 C C . PRO A 1 179 ? 21.790 4.855 -13.589 1.00 63.22 179 PRO A C 1
ATOM 1485 O O . PRO A 1 179 ? 22.095 3.812 -14.216 1.00 63.22 179 PRO A O 1
#

pLDDT: mean 83.91, std 14.64, range [28.03, 97.38]